Protein AF-A0A1E1UY08-F1 (afdb_monomer_lite)

Sequence (65 aa):
MSPTYDEKLEQFRHREVERARKAGFSAYILNEDGTVIRVSPDGRLDLIVVQLGSQQGKARGAQPR

Foldseek 3Di:
DDDDPVRVVVVVVVVVCQVCLVVQHWDWDQDPVRWIWIQGSVRDIDIDRDPPDDDPDDPDDDDDD

pLDDT: mean 80.61, std 18.56, range [41.62, 95.88]

Secondary structure (DSSP, 8-state):
-PPPHHHHHHHHHHHHHHHHHHTTPPEEEE-TTSEEEEE-TT--EEEEE---SS--S--------

Structure (mmCIF, N/CA/C/O backbone):
data_AF-A0A1E1UY08-F1
#
_entry.id   AF-A0A1E1UY08-F1
#
loop_
_atom_site.group_PDB
_atom_site.id
_atom_site.type_symbol
_atom_site.label_atom_id
_atom_site.label_alt_id
_atom_site.label_comp_id
_atom_site.label_asym_id
_atom_site.label_entity_id
_atom_site.label_seq_id
_atom_site.pdbx_PDB_ins_code
_atom_site.Cartn_x
_atom_site.Cartn_y
_atom_site.Cartn_z
_atom_site.occupancy
_atom_site.B_iso_or_equiv
_atom_site.auth_seq_id
_atom_site.auth_comp_id
_atom_site.auth_asym_id
_atom_site.auth_atom_id
_atom_site.pdbx_PDB_model_num
ATOM 1 N N . MET A 1 1 ? 22.758 14.853 6.530 1.00 68.94 1 MET A N 1
ATOM 2 C CA . MET A 1 1 ? 22.664 14.230 5.192 1.00 68.94 1 MET A CA 1
ATOM 3 C C . MET A 1 1 ? 21.234 14.362 4.704 1.00 68.94 1 MET A C 1
ATOM 5 O O . MET A 1 1 ? 20.327 14.214 5.513 1.00 68.94 1 MET A O 1
ATOM 9 N N . SER A 1 2 ? 21.033 14.712 3.436 1.00 80.31 2 SER A N 1
ATOM 10 C CA . SER A 1 2 ? 19.702 14.698 2.820 1.00 80.31 2 SER A CA 1
ATOM 11 C C . SER A 1 2 ? 19.338 13.263 2.439 1.00 80.31 2 SER A C 1
ATOM 13 O O . SER A 1 2 ? 20.230 12.554 1.976 1.00 80.31 2 SER A O 1
ATOM 15 N N . PRO A 1 3 ? 18.074 12.840 2.611 1.00 80.38 3 PRO A N 1
ATOM 16 C CA . PRO A 1 3 ? 17.676 11.487 2.264 1.00 80.38 3 PRO A CA 1
ATOM 17 C C . PRO A 1 3 ? 17.785 11.250 0.756 1.00 80.38 3 PRO A C 1
ATOM 19 O O . PRO A 1 3 ? 17.521 12.164 -0.043 1.00 80.38 3 PRO A O 1
ATOM 22 N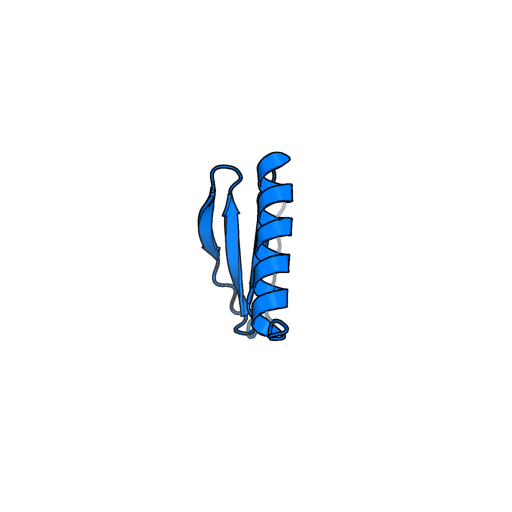 N . THR A 1 4 ? 18.164 10.031 0.386 1.00 92.81 4 THR A N 1
ATOM 23 C CA . THR A 1 4 ? 18.202 9.558 -0.999 1.00 92.81 4 THR A CA 1
ATOM 24 C C . THR A 1 4 ? 16.793 9.532 -1.594 1.00 92.81 4 THR A C 1
ATOM 26 O O . THR A 1 4 ? 15.783 9.729 -0.909 1.00 92.81 4 THR A O 1
ATOM 29 N N . TYR A 1 5 ? 16.705 9.341 -2.909 1.00 88.50 5 TYR A N 1
ATOM 30 C CA . TYR A 1 5 ? 15.415 9.186 -3.576 1.00 88.50 5 TYR A CA 1
ATOM 31 C C . TYR A 1 5 ? 14.627 7.995 -3.008 1.00 88.50 5 TYR A C 1
ATOM 33 O O . TYR A 1 5 ? 13.453 8.154 -2.672 1.00 88.50 5 TYR A O 1
ATOM 41 N N . ASP A 1 6 ? 15.295 6.858 -2.816 1.00 87.62 6 ASP A N 1
ATOM 42 C CA . ASP A 1 6 ? 14.678 5.631 -2.306 1.00 87.62 6 ASP A CA 1
ATOM 43 C C . ASP A 1 6 ? 14.144 5.821 -0.885 1.00 87.62 6 ASP A C 1
ATOM 45 O O . ASP A 1 6 ? 12.995 5.489 -0.600 1.00 87.62 6 ASP A O 1
ATOM 49 N N . GLU A 1 7 ? 14.913 6.484 -0.017 1.00 90.62 7 GLU A N 1
ATOM 50 C CA . GLU A 1 7 ? 14.480 6.798 1.348 1.00 90.62 7 GLU A CA 1
ATOM 51 C C . GLU A 1 7 ? 13.248 7.718 1.361 1.00 90.62 7 GLU A C 1
ATOM 53 O O . GLU A 1 7 ? 12.331 7.542 2.167 1.00 90.62 7 GLU A O 1
ATOM 58 N N . LYS A 1 8 ? 13.181 8.703 0.455 1.00 91.69 8 LYS A N 1
ATOM 59 C CA . LYS A 1 8 ? 11.994 9.566 0.319 1.00 91.69 8 LYS A CA 1
ATOM 60 C C . LYS A 1 8 ? 10.784 8.782 -0.179 1.00 91.69 8 LYS A C 1
ATOM 62 O O . LYS A 1 8 ? 9.668 9.036 0.281 1.00 91.69 8 LYS A O 1
ATOM 67 N N . LEU A 1 9 ? 10.992 7.854 -1.109 1.00 89.44 9 LEU A N 1
ATOM 68 C CA . LEU A 1 9 ? 9.932 7.022 -1.660 1.00 89.44 9 LEU A CA 1
ATOM 69 C C . LEU A 1 9 ? 9.372 6.060 -0.605 1.00 89.44 9 LEU A C 1
ATOM 71 O O . LEU A 1 9 ? 8.153 5.937 -0.480 1.00 89.44 9 LEU A O 1
ATOM 75 N N . GLU A 1 10 ? 10.228 5.442 0.208 1.00 89.50 10 GLU A N 1
ATOM 76 C 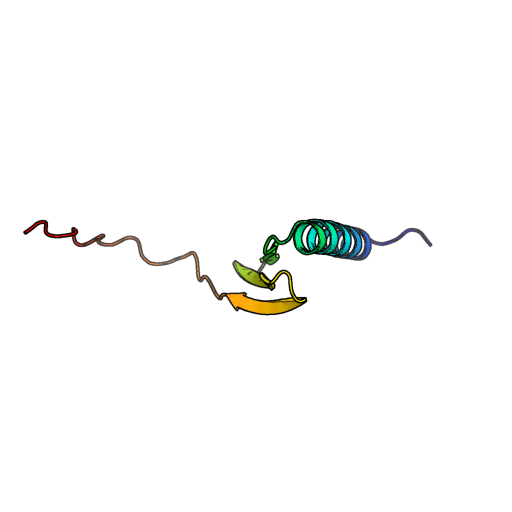CA . GLU A 1 10 ? 9.805 4.611 1.340 1.00 89.50 10 GLU A CA 1
ATOM 77 C C . GLU A 1 10 ? 9.011 5.413 2.374 1.00 89.50 10 GLU A C 1
ATOM 79 O O . GLU A 1 10 ? 7.929 4.996 2.794 1.00 89.50 10 GLU A O 1
ATOM 84 N N . GLN A 1 11 ? 9.491 6.607 2.734 1.00 93.25 11 GLN A N 1
ATOM 85 C CA . GL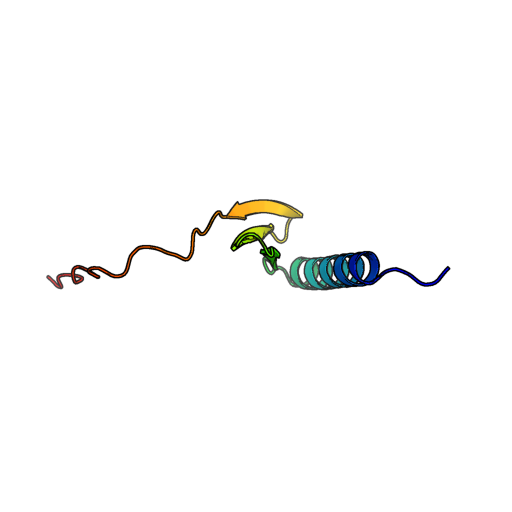N A 1 11 ? 8.779 7.499 3.653 1.00 93.25 11 GLN A CA 1
ATOM 86 C C . GLN A 1 11 ? 7.404 7.904 3.116 1.00 93.25 11 GLN A C 1
ATOM 88 O O . GLN A 1 11 ? 6.438 7.974 3.880 1.00 93.25 11 GLN A O 1
ATOM 93 N N . PHE A 1 12 ? 7.303 8.171 1.812 1.00 91.75 12 PHE A N 1
ATOM 94 C CA . PHE A 1 12 ? 6.032 8.460 1.157 1.00 91.75 12 PHE A CA 1
ATOM 95 C C . PHE A 1 12 ? 5.083 7.259 1.234 1.00 91.75 12 PHE A C 1
ATOM 97 O O . PHE A 1 12 ? 3.965 7.401 1.734 1.00 91.75 12 PHE A O 1
ATOM 104 N N . ARG A 1 13 ? 5.543 6.069 0.826 1.00 90.56 13 ARG A N 1
ATOM 105 C CA . ARG A 1 13 ? 4.751 4.829 0.880 1.00 90.56 13 ARG A CA 1
ATOM 106 C C . ARG A 1 13 ? 4.235 4.565 2.290 1.00 90.56 13 ARG A C 1
ATOM 108 O O . ARG A 1 13 ? 3.047 4.308 2.466 1.00 90.56 13 ARG A O 1
ATOM 115 N N . HIS A 1 14 ? 5.096 4.699 3.296 1.00 92.56 14 HIS A N 1
ATOM 116 C CA . HIS A 1 14 ? 4.718 4.488 4.689 1.00 92.56 14 HIS A CA 1
ATOM 117 C C . HIS A 1 14 ? 3.607 5.447 5.143 1.00 92.56 14 HIS A C 1
ATOM 119 O O . HIS A 1 14 ? 2.612 5.013 5.724 1.00 92.56 14 HIS A O 1
ATOM 125 N N . ARG A 1 15 ? 3.726 6.744 4.830 1.00 95.38 15 ARG A N 1
ATOM 126 C CA . ARG A 1 15 ? 2.717 7.750 5.206 1.00 95.38 15 ARG A CA 1
ATOM 127 C C . ARG A 1 15 ? 1.357 7.485 4.567 1.00 95.38 15 ARG A C 1
ATOM 129 O O . ARG A 1 15 ? 0.341 7.609 5.249 1.00 95.38 15 ARG A O 1
ATOM 136 N N . GLU A 1 16 ? 1.327 7.129 3.287 1.00 94.31 16 GLU A N 1
ATOM 137 C CA . GLU A 1 16 ? 0.069 6.883 2.578 1.00 94.31 16 GLU A CA 1
ATOM 138 C C . GLU A 1 16 ? -0.598 5.577 3.020 1.00 94.31 16 GLU A C 1
ATOM 140 O O . GLU A 1 16 ? -1.813 5.547 3.221 1.00 94.31 16 GLU A O 1
ATOM 145 N N . VAL A 1 17 ? 0.186 4.526 3.282 1.00 94.38 17 VAL A N 1
ATOM 146 C CA . VAL A 1 17 ? -0.327 3.281 3.872 1.00 94.38 17 VAL A CA 1
ATOM 147 C C . VAL A 1 17 ? -0.962 3.553 5.235 1.00 94.38 17 VAL A C 1
ATOM 149 O O . VAL A 1 17 ? -2.082 3.118 5.486 1.00 94.38 17 VAL A O 1
ATOM 152 N N . GLU A 1 18 ? -0.303 4.324 6.099 1.00 94.75 18 GLU A N 1
ATOM 153 C CA . GLU A 1 18 ? -0.856 4.670 7.412 1.00 94.75 18 GLU A CA 1
ATOM 154 C C . GLU A 1 18 ? -2.143 5.498 7.313 1.00 94.75 18 GLU A C 1
ATOM 156 O O . GLU A 1 18 ? -3.078 5.289 8.089 1.00 94.75 18 GLU A O 1
ATOM 161 N N . ARG A 1 19 ? -2.238 6.415 6.344 1.00 95.69 19 ARG A N 1
ATOM 162 C CA . ARG A 1 19 ? -3.477 7.163 6.079 1.00 95.69 19 ARG A CA 1
ATOM 163 C C . ARG A 1 19 ? -4.611 6.239 5.643 1.00 95.69 19 ARG A C 1
ATOM 165 O O . ARG A 1 19 ? -5.708 6.347 6.189 1.00 95.69 19 ARG A O 1
ATOM 172 N N . ALA A 1 20 ? -4.343 5.317 4.719 1.00 94.94 20 ALA A N 1
ATOM 173 C CA . ALA A 1 20 ? -5.323 4.335 4.263 1.00 94.94 20 ALA A CA 1
ATOM 174 C C . ALA A 1 20 ? -5.805 3.445 5.418 1.00 94.94 20 ALA A C 1
ATOM 176 O O . ALA A 1 20 ? -7.011 3.317 5.632 1.00 94.94 20 ALA A O 1
ATOM 177 N N . ARG A 1 21 ? -4.876 2.931 6.235 1.00 93.69 21 ARG A N 1
ATOM 178 C CA . ARG A 1 21 ? -5.193 2.113 7.415 1.00 93.69 21 ARG A CA 1
ATOM 179 C C . ARG A 1 21 ? -6.077 2.852 8.413 1.00 93.69 21 ARG A C 1
ATOM 181 O O . ARG A 1 21 ? -7.097 2.312 8.833 1.00 93.69 21 ARG A O 1
ATOM 188 N N . LYS A 1 22 ? -5.733 4.100 8.756 1.00 94.38 22 LYS A N 1
ATOM 189 C CA . LYS A 1 22 ? -6.533 4.935 9.674 1.00 94.38 22 LYS A CA 1
ATOM 190 C C . LYS A 1 22 ? -7.944 5.207 9.156 1.00 94.38 22 LYS A C 1
ATOM 192 O O . LYS A 1 22 ? -8.855 5.380 9.956 1.00 94.38 22 LYS A O 1
ATOM 197 N N . ALA A 1 23 ? -8.122 5.231 7.840 1.00 95.56 23 ALA A N 1
ATOM 198 C CA . ALA A 1 23 ? -9.421 5.386 7.199 1.00 95.56 23 ALA A CA 1
ATOM 199 C C . ALA A 1 23 ? -10.185 4.056 7.022 1.00 95.56 23 ALA A C 1
ATOM 201 O O . ALA A 1 23 ? -11.293 4.061 6.494 1.00 95.56 23 ALA A O 1
ATOM 202 N N . GLY A 1 24 ? -9.620 2.923 7.455 1.00 94.81 24 GLY A N 1
ATOM 203 C CA . GLY A 1 24 ? -10.238 1.604 7.303 1.00 94.81 24 GLY A CA 1
ATOM 204 C C . GLY A 1 24 ? -10.132 1.021 5.890 1.00 94.81 24 GLY A C 1
ATOM 205 O O . GLY A 1 24 ? -10.845 0.071 5.572 1.00 94.81 24 GLY A O 1
ATOM 206 N N . PHE A 1 25 ? -9.253 1.561 5.040 1.00 95.88 25 PHE A N 1
ATOM 207 C CA . PHE A 1 25 ? -9.044 1.101 3.668 1.00 95.88 25 PHE A CA 1
ATOM 208 C C . PHE A 1 25 ? -7.779 0.255 3.530 1.00 95.88 25 PHE A C 1
ATOM 210 O O . PHE A 1 25 ? -6.769 0.490 4.194 1.00 95.88 25 PHE A O 1
ATOM 217 N N . SER A 1 26 ? -7.824 -0.717 2.619 1.00 94.19 26 SER A N 1
ATOM 218 C CA . SER A 1 26 ? -6.624 -1.436 2.195 1.00 94.19 26 SER A CA 1
ATOM 219 C C . SER A 1 26 ? -5.781 -0.562 1.266 1.00 94.19 26 SER A C 1
ATOM 221 O O . SER A 1 26 ? -6.318 0.080 0.363 1.00 94.19 26 SER A O 1
ATOM 223 N N . ALA A 1 27 ? -4.462 -0.585 1.442 1.00 95.31 27 ALA A N 1
ATOM 224 C CA . ALA A 1 27 ? -3.508 0.035 0.528 1.00 95.31 27 ALA A CA 1
ATOM 225 C C . ALA A 1 27 ? -2.911 -1.007 -0.427 1.00 95.31 27 ALA A C 1
ATOM 227 O O . ALA A 1 27 ? -2.785 -2.179 -0.073 1.00 95.31 27 ALA A O 1
ATOM 228 N N . TYR A 1 28 ? -2.513 -0.574 -1.622 1.00 93.19 28 TYR A N 1
ATOM 229 C CA . TYR A 1 28 ? -1.845 -1.415 -2.615 1.00 93.19 28 TYR A CA 1
ATOM 230 C C . TYR A 1 28 ? -0.548 -0.744 -3.053 1.00 93.19 28 TYR A C 1
ATOM 232 O O . TYR A 1 28 ? -0.557 0.417 -3.461 1.00 93.19 28 TYR A O 1
ATOM 240 N N . ILE A 1 29 ? 0.560 -1.472 -2.963 1.00 91.69 29 ILE A N 1
ATOM 241 C CA . ILE A 1 29 ? 1.885 -1.011 -3.373 1.00 91.69 29 ILE A CA 1
ATOM 242 C C . ILE A 1 29 ? 2.272 -1.803 -4.616 1.00 91.69 29 ILE A C 1
ATOM 244 O O . ILE A 1 29 ? 2.458 -3.012 -4.528 1.00 91.69 29 ILE A O 1
ATOM 248 N N . LEU A 1 30 ? 2.368 -1.126 -5.759 1.00 89.69 30 LEU A N 1
ATOM 249 C CA . LEU A 1 30 ? 2.931 -1.689 -6.984 1.00 89.69 30 LEU A CA 1
ATOM 250 C C . LEU A 1 30 ? 4.448 -1.487 -6.965 1.00 89.69 30 LEU A C 1
ATOM 252 O O . LEU A 1 30 ? 4.926 -0.354 -6.865 1.00 89.69 30 LEU A O 1
ATOM 256 N N . ASN A 1 31 ? 5.184 -2.586 -7.053 1.00 87.38 31 ASN A N 1
ATOM 257 C CA . ASN A 1 31 ? 6.634 -2.592 -7.160 1.00 87.38 31 ASN A CA 1
ATOM 258 C C . ASN A 1 31 ? 7.067 -2.545 -8.630 1.00 87.38 31 ASN A C 1
ATOM 260 O O . ASN A 1 31 ? 6.301 -2.866 -9.539 1.00 87.38 31 ASN A O 1
ATOM 264 N N . GLU A 1 32 ? 8.317 -2.152 -8.861 1.00 85.38 32 GLU A N 1
ATOM 265 C CA . GLU A 1 32 ? 8.885 -2.022 -10.210 1.00 85.38 32 GLU A CA 1
ATOM 266 C C . GLU A 1 32 ? 9.004 -3.367 -10.939 1.00 85.38 32 GLU A C 1
ATOM 268 O O . GLU A 1 32 ? 8.929 -3.415 -12.163 1.00 85.38 32 GLU A O 1
ATOM 273 N N . ASP A 1 33 ? 9.120 -4.467 -10.191 1.00 85.38 33 ASP A N 1
ATOM 274 C CA . ASP A 1 33 ? 9.114 -5.838 -10.712 1.00 85.38 33 ASP A CA 1
ATOM 275 C C . ASP A 1 33 ? 7.708 -6.342 -11.105 1.00 85.38 33 ASP A C 1
ATOM 277 O O . ASP A 1 33 ? 7.547 -7.487 -11.529 1.00 85.38 33 ASP A O 1
ATOM 281 N N . GLY A 1 34 ? 6.681 -5.494 -10.969 1.00 85.06 34 GLY A N 1
ATOM 282 C CA . GLY A 1 34 ? 5.287 -5.806 -11.278 1.00 85.06 34 GLY A CA 1
ATOM 283 C C . GLY A 1 34 ? 4.538 -6.527 -10.156 1.00 85.06 34 GLY A C 1
ATOM 284 O O . GLY A 1 34 ? 3.346 -6.806 -10.296 1.00 85.06 34 GLY A O 1
ATOM 285 N N . THR A 1 35 ? 5.186 -6.819 -9.027 1.00 88.88 35 THR A N 1
ATOM 286 C CA . THR A 1 35 ? 4.493 -7.387 -7.869 1.00 88.88 35 THR A CA 1
ATOM 287 C C . THR A 1 35 ? 3.622 -6.341 -7.178 1.00 88.88 35 THR A C 1
ATOM 289 O O . THR A 1 35 ? 3.949 -5.154 -7.138 1.00 88.88 35 THR A O 1
ATOM 292 N N . VAL A 1 36 ? 2.493 -6.778 -6.616 1.00 91.75 36 VAL A N 1
ATOM 293 C CA . VAL A 1 36 ? 1.600 -5.915 -5.840 1.00 91.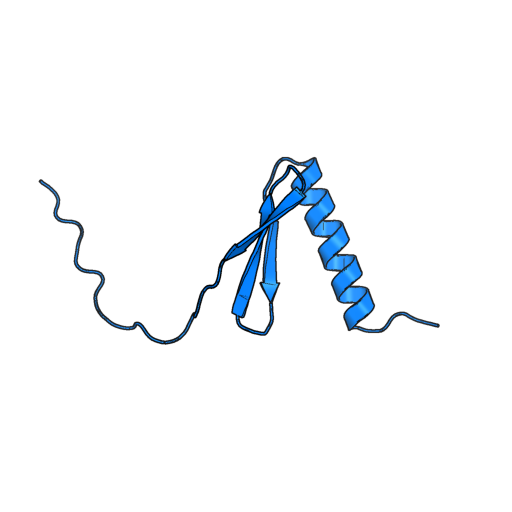75 36 VAL A CA 1
ATOM 294 C C . VAL A 1 36 ? 1.536 -6.422 -4.408 1.00 91.75 36 VAL A C 1
ATOM 296 O O . VAL A 1 36 ? 1.254 -7.590 -4.172 1.00 91.75 36 VAL A O 1
ATOM 299 N N . ILE A 1 37 ? 1.747 -5.550 -3.428 1.00 92.88 37 ILE A N 1
ATOM 300 C CA . ILE A 1 37 ? 1.534 -5.867 -2.012 1.00 92.88 37 ILE A CA 1
ATOM 301 C C . ILE A 1 37 ? 0.252 -5.181 -1.559 1.00 92.88 37 ILE A C 1
ATOM 303 O O . ILE A 1 37 ? 0.137 -3.958 -1.647 1.00 92.88 37 ILE A O 1
ATOM 307 N N . ARG A 1 38 ? -0.706 -5.952 -1.046 1.00 94.44 38 ARG A N 1
ATOM 308 C CA . ARG A 1 38 ? -1.868 -5.412 -0.340 1.00 94.44 38 ARG A CA 1
ATOM 309 C C . ARG A 1 38 ? -1.545 -5.283 1.141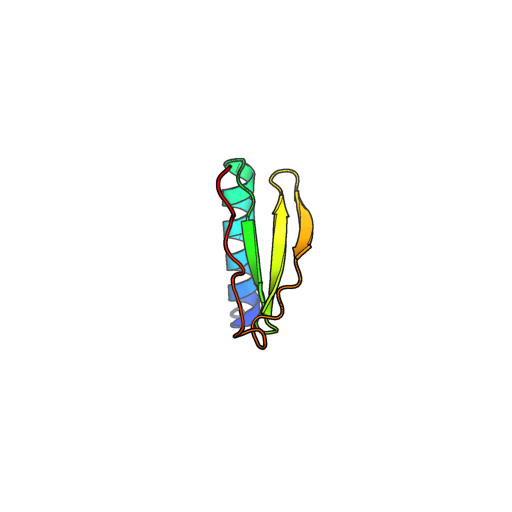 1.00 94.44 38 ARG A C 1
ATOM 311 O O . ARG A 1 38 ? -1.174 -6.260 1.781 1.00 94.44 38 ARG A O 1
ATOM 318 N N . VAL A 1 39 ? -1.768 -4.096 1.689 1.00 94.94 39 VAL A N 1
ATOM 319 C CA . VAL A 1 39 ? -1.752 -3.830 3.128 1.00 94.94 39 VAL A CA 1
ATOM 320 C C . VAL A 1 39 ? -3.195 -3.691 3.589 1.00 94.94 39 VAL A C 1
ATOM 322 O O . VAL A 1 39 ? -3.894 -2.765 3.184 1.00 94.94 39 VAL A O 1
ATOM 325 N N . SER A 1 40 ? -3.661 -4.631 4.400 1.00 94.56 40 SER A N 1
ATOM 326 C CA . SER A 1 40 ? -4.997 -4.592 4.995 1.00 94.5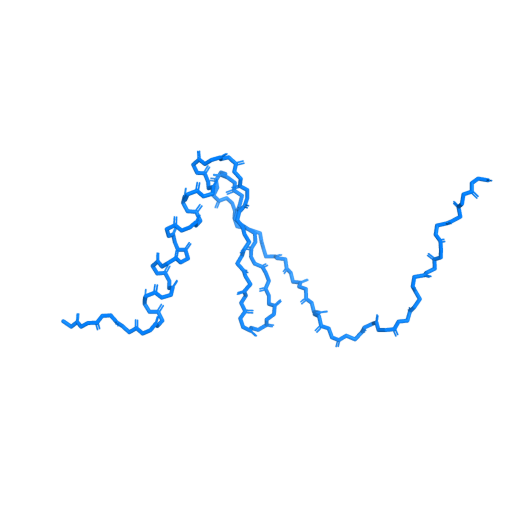6 40 SER A CA 1
ATOM 327 C C . SER A 1 40 ? -5.066 -3.523 6.104 1.00 94.56 40 SER A C 1
ATOM 329 O O . SER A 1 40 ? -4.024 -3.148 6.651 1.00 94.56 40 SER A O 1
ATOM 331 N N . PRO A 1 41 ? -6.259 -3.016 6.475 1.00 93.81 41 PRO A N 1
ATOM 332 C CA . PRO A 1 41 ? -6.395 -1.981 7.509 1.00 93.81 41 PRO A CA 1
ATOM 333 C C . PRO A 1 41 ? -5.791 -2.379 8.866 1.00 93.81 41 PRO A C 1
ATOM 335 O O . PRO A 1 41 ? -5.185 -1.558 9.556 1.00 93.81 41 PRO A O 1
ATOM 338 N N . ASP A 1 42 ? -5.879 -3.665 9.212 1.00 93.62 42 ASP A N 1
ATOM 339 C CA . ASP A 1 42 ? -5.268 -4.273 10.402 1.00 93.62 42 ASP A CA 1
ATOM 340 C C . ASP A 1 42 ? -3.728 -4.323 10.348 1.00 93.62 42 ASP A C 1
ATOM 342 O O . ASP A 1 42 ? -3.076 -4.536 11.367 1.00 93.62 42 ASP A O 1
ATOM 346 N N . GLY A 1 43 ? -3.129 -4.031 9.192 1.00 89.00 43 GLY A N 1
ATOM 347 C CA . GLY A 1 43 ? -1.690 -4.077 8.946 1.00 89.00 43 GLY A CA 1
ATOM 348 C C . GLY A 1 43 ? -1.206 -5.391 8.335 1.00 89.00 43 GLY A C 1
ATOM 349 O O . GLY A 1 43 ? -0.005 -5.526 8.103 1.00 89.00 43 GLY A O 1
ATOM 350 N N . ARG A 1 44 ? -2.093 -6.354 8.042 1.00 93.94 44 ARG A N 1
ATOM 351 C CA . ARG A 1 44 ? -1.691 -7.604 7.386 1.00 93.94 44 ARG A CA 1
ATOM 352 C C . ARG A 1 44 ? -1.198 -7.336 5.965 1.00 93.94 44 ARG A C 1
ATOM 354 O O . ARG A 1 44 ? -1.874 -6.662 5.187 1.00 93.94 44 ARG A O 1
ATOM 361 N N . LEU A 1 45 ? -0.046 -7.909 5.629 1.00 93.00 45 LEU A N 1
ATOM 362 C CA . LEU A 1 45 ? 0.554 -7.838 4.300 1.00 93.00 45 LEU A CA 1
ATOM 363 C C . LEU A 1 45 ? 0.227 -9.105 3.510 1.00 93.00 45 LEU A C 1
ATOM 365 O O . LEU A 1 45 ? 0.528 -10.207 3.960 1.00 93.00 45 LEU A O 1
ATOM 369 N N . ASP A 1 46 ? -0.349 -8.935 2.325 1.00 93.31 46 ASP A N 1
ATOM 370 C CA . ASP A 1 46 ? -0.619 -10.013 1.378 1.00 93.31 46 ASP A CA 1
ATOM 371 C C . ASP A 1 46 ? 0.105 -9.711 0.055 1.00 93.31 46 ASP A C 1
ATOM 373 O O . ASP A 1 46 ? -0.142 -8.676 -0.570 1.00 93.31 46 ASP A O 1
ATOM 377 N N . LEU A 1 47 ? 0.991 -10.609 -0.390 1.00 90.06 47 LEU A N 1
ATOM 378 C CA . LEU A 1 47 ? 1.614 -10.508 -1.712 1.00 90.06 47 LEU A CA 1
ATOM 379 C C . LEU A 1 47 ? 0.626 -10.989 -2.783 1.00 90.06 47 LEU A C 1
ATOM 381 O O . LEU A 1 47 ? 0.235 -12.154 -2.814 1.00 90.06 47 LEU A O 1
ATOM 385 N N . ILE A 1 48 ? 0.255 -10.086 -3.681 1.00 86.31 48 ILE A N 1
ATOM 386 C CA . ILE A 1 48 ? -0.573 -10.335 -4.856 1.00 86.31 48 ILE A CA 1
ATOM 387 C C . ILE A 1 48 ? 0.358 -10.298 -6.073 1.00 86.31 48 ILE A C 1
ATOM 389 O O . ILE A 1 48 ? 0.693 -9.238 -6.601 1.00 86.31 48 ILE A O 1
ATOM 393 N N . VAL A 1 49 ? 0.820 -11.463 -6.523 1.00 74.38 49 VAL A N 1
ATOM 394 C CA . VAL A 1 49 ? 1.633 -11.536 -7.744 1.00 74.38 49 VAL A CA 1
ATOM 395 C C . VAL A 1 49 ? 0.718 -11.360 -8.954 1.00 74.38 49 VAL A C 1
ATOM 397 O O . VAL A 1 49 ? -0.132 -12.209 -9.218 1.00 74.38 49 VAL A O 1
ATOM 400 N N . VAL A 1 50 ? 0.903 -10.274 -9.708 1.00 64.56 50 VAL A N 1
ATOM 401 C CA . VAL A 1 50 ? 0.251 -10.059 -11.005 1.00 64.56 50 VAL A CA 1
ATOM 402 C C . VAL A 1 50 ? 1.340 -10.019 -12.072 1.00 64.56 50 VAL A C 1
ATOM 404 O O . VAL A 1 50 ? 1.949 -8.986 -12.317 1.00 64.56 50 VAL A O 1
ATOM 407 N N . GLN A 1 51 ? 1.600 -11.150 -12.730 1.00 61.28 51 GLN A N 1
ATOM 408 C CA . GLN A 1 51 ? 2.362 -11.144 -13.981 1.00 61.28 51 GLN A CA 1
ATOM 409 C C . GLN A 1 51 ? 1.522 -10.455 -15.063 1.00 61.28 51 GLN A C 1
ATOM 411 O O . GLN A 1 51 ? 0.699 -11.086 -15.728 1.00 61.28 51 GLN A O 1
ATOM 416 N N . LEU A 1 52 ? 1.706 -9.149 -15.246 1.00 57.66 52 LEU A N 1
ATOM 417 C CA . LEU A 1 52 ? 1.091 -8.427 -16.353 1.00 57.66 52 LEU A CA 1
ATOM 418 C C . LEU A 1 52 ? 1.990 -8.545 -17.592 1.00 57.66 52 LEU A C 1
ATOM 420 O O . LEU A 1 52 ? 2.837 -7.695 -17.843 1.00 57.66 52 LEU A O 1
ATOM 424 N N . GLY A 1 53 ? 1.813 -9.623 -18.364 1.00 53.84 53 GLY A N 1
ATOM 425 C CA . GLY A 1 53 ? 2.495 -9.758 -19.654 1.00 53.84 53 GLY A CA 1
ATOM 426 C C . GLY A 1 53 ? 2.573 -11.161 -20.251 1.00 53.84 53 GLY A C 1
ATOM 427 O O . GLY A 1 53 ? 3.683 -11.614 -20.501 1.00 53.84 53 GLY A O 1
ATOM 428 N N . SER A 1 54 ? 1.432 -11.833 -20.484 1.00 49.75 54 SER A N 1
ATOM 429 C CA . SER A 1 54 ? 1.166 -12.739 -21.636 1.00 49.75 54 SER A CA 1
ATOM 430 C C . SER A 1 54 ? -0.172 -13.487 -21.491 1.00 49.75 54 SER A C 1
ATOM 432 O O . SER A 1 54 ? -0.203 -14.698 -21.301 1.00 49.75 54 SER A O 1
ATOM 434 N N . GLN A 1 55 ? -1.307 -12.793 -21.619 1.00 48.59 55 GLN A N 1
ATOM 435 C CA . GLN A 1 55 ? -2.546 -13.449 -22.067 1.00 48.59 55 GLN A CA 1
ATOM 436 C C . GLN A 1 55 ? -3.457 -12.458 -22.808 1.00 48.59 55 GLN A C 1
ATOM 438 O O . GLN A 1 55 ? -4.536 -12.082 -22.362 1.00 48.59 55 GLN A O 1
ATOM 443 N N . GLN A 1 56 ? -3.021 -12.035 -23.998 1.00 51.25 56 GLN A N 1
ATOM 444 C CA . GLN A 1 56 ? -3.985 -11.721 -25.051 1.00 51.25 56 GLN A CA 1
ATOM 445 C C . GLN A 1 56 ? -4.573 -13.056 -25.524 1.00 51.25 56 GLN A C 1
ATOM 447 O O . GLN A 1 56 ? -3.880 -13.843 -26.162 1.00 51.25 56 GLN A O 1
ATOM 452 N N . GLY A 1 57 ? -5.831 -13.346 -25.188 1.00 50.66 57 GLY A N 1
ATOM 453 C CA . GLY A 1 57 ? -6.515 -14.506 -25.759 1.00 50.66 57 GLY A CA 1
ATOM 454 C C . GLY A 1 57 ? -7.679 -15.051 -24.942 1.00 50.66 57 GLY A C 1
ATOM 455 O O . GLY A 1 57 ? -7.511 -15.994 -24.181 1.00 50.66 57 GLY A O 1
ATOM 456 N N . LYS A 1 58 ? -8.876 -14.536 -25.246 1.00 42.22 58 LYS A N 1
ATOM 457 C CA . LYS A 1 58 ? -10.208 -15.079 -24.921 1.00 42.22 58 LYS A CA 1
ATOM 458 C C . LYS A 1 58 ? -10.687 -14.888 -23.480 1.00 42.22 58 LYS A C 1
ATOM 460 O O . LYS A 1 58 ? -10.724 -15.814 -22.678 1.00 42.22 58 LYS A O 1
ATOM 465 N N . ALA A 1 59 ? -11.306 -13.728 -23.264 1.00 44.53 59 ALA A N 1
ATOM 466 C CA . ALA A 1 59 ? -12.562 -13.698 -22.525 1.00 44.53 59 ALA A CA 1
ATOM 467 C C . ALA A 1 59 ? -13.552 -14.650 -23.231 1.00 44.53 59 ALA A C 1
ATOM 469 O O . ALA A 1 59 ? -14.155 -14.305 -24.247 1.00 44.53 59 ALA A O 1
ATOM 470 N N . ARG A 1 60 ? -13.651 -15.899 -22.756 1.00 41.88 60 ARG A N 1
ATOM 471 C CA . ARG A 1 60 ? -14.792 -16.762 -23.071 1.00 41.88 60 ARG A CA 1
ATOM 472 C C . ARG A 1 60 ? -15.975 -16.214 -22.290 1.00 41.88 60 ARG A C 1
ATOM 474 O O . ARG A 1 60 ? -15.888 -16.029 -21.080 1.00 41.88 60 ARG A O 1
ATOM 481 N N . GLY A 1 61 ? -17.021 -15.885 -23.039 1.00 41.62 61 GLY A N 1
ATOM 482 C CA . GLY A 1 61 ? -18.175 -15.152 -22.560 1.00 41.62 61 GLY A CA 1
ATOM 483 C C . GLY A 1 61 ? -18.844 -15.817 -21.367 1.00 41.62 61 GLY A C 1
ATOM 484 O O . GLY A 1 61 ? -18.968 -17.039 -21.291 1.00 41.62 61 GLY A O 1
ATOM 485 N N . ALA A 1 62 ? -19.311 -14.964 -20.463 1.00 42.88 62 ALA A N 1
ATOM 486 C CA . ALA A 1 62 ? -20.399 -15.298 -19.573 1.00 42.88 62 ALA A CA 1
ATOM 487 C C . ALA A 1 62 ? -21.597 -15.731 -20.434 1.00 42.88 62 ALA A C 1
ATOM 489 O O . ALA A 1 62 ? -22.118 -14.933 -21.212 1.00 42.88 62 ALA A O 1
ATOM 490 N N . GLN A 1 63 ? -21.997 -16.998 -20.333 1.00 43.91 63 GLN A N 1
ATOM 491 C CA . GLN A 1 63 ? -23.315 -17.436 -20.785 1.00 43.91 63 GLN A CA 1
ATOM 492 C C . GLN A 1 63 ? -24.357 -16.879 -19.804 1.00 43.91 63 GLN A C 1
ATOM 494 O O . GLN A 1 63 ? -24.279 -17.196 -18.613 1.00 43.91 63 GLN A O 1
ATOM 499 N N . PRO A 1 64 ? -25.325 -16.064 -20.252 1.00 51.22 64 PRO A N 1
ATOM 500 C CA . PRO A 1 64 ? -26.585 -15.938 -19.547 1.00 51.22 64 PRO A CA 1
ATOM 501 C C . PRO A 1 64 ? -27.436 -17.191 -19.809 1.00 51.22 64 PRO A C 1
ATOM 503 O O . PRO A 1 64 ? -27.224 -17.903 -20.791 1.00 51.22 64 PRO A O 1
ATOM 506 N N . ARG A 1 65 ? -28.328 -17.452 -18.853 1.00 50.09 65 ARG A N 1
ATOM 507 C CA . ARG A 1 65 ? -29.205 -18.625 -18.717 1.00 50.09 65 ARG A CA 1
ATOM 508 C C . ARG A 1 65 ? -29.953 -19.026 -19.982 1.00 50.09 65 ARG A C 1
ATOM 510 O O . ARG A 1 65 ? -30.419 -18.110 -20.692 1.00 50.09 65 ARG A O 1
#

Radius of gyration: 17.18 Å; chains: 1; bounding box: 52×33×36 Å